Protein AF-A0A9P1N2G6-F1 (afdb_monomer_lite)

pLDDT: mean 73.27, std 14.14, range [41.41, 90.31]

Radius of gyration: 28.35 Å; chains: 1; bounding box: 95×40×53 Å

Structure (mmCIF, N/CA/C/O backbone):
data_AF-A0A9P1N2G6-F1
#
_entry.id   AF-A0A9P1N2G6-F1
#
loop_
_atom_site.group_PDB
_atom_site.id
_atom_site.type_symbol
_atom_site.label_atom_id
_atom_site.label_alt_id
_atom_site.label_comp_id
_atom_site.label_asym_id
_atom_site.label_entity_id
_atom_site.label_seq_id
_atom_site.pdbx_PDB_ins_code
_atom_site.Cartn_x
_atom_site.Cartn_y
_atom_site.Cartn_z
_atom_site.occupancy
_atom_site.B_iso_or_equiv
_atom_site.auth_seq_id
_atom_site.auth_comp_id
_atom_site.auth_asym_id
_atom_site.auth_atom_id
_atom_site.pdbx_PDB_model_num
ATOM 1 N N . MET A 1 1 ? 43.385 32.423 28.184 1.00 50.03 1 MET A N 1
ATOM 2 C CA . MET A 1 1 ? 42.220 32.377 27.280 1.00 50.03 1 MET A CA 1
ATOM 3 C C . MET A 1 1 ? 42.705 32.007 25.893 1.00 50.03 1 MET A C 1
ATOM 5 O O . MET A 1 1 ? 43.521 32.744 25.365 1.00 50.03 1 MET A O 1
ATOM 9 N N . ALA A 1 2 ? 42.241 30.877 25.364 1.00 41.47 2 ALA A N 1
ATOM 10 C CA . ALA A 1 2 ? 42.063 30.601 23.936 1.00 41.47 2 ALA A CA 1
ATOM 11 C C . ALA A 1 2 ? 41.428 29.205 23.846 1.00 41.47 2 ALA A C 1
ATOM 13 O O . ALA A 1 2 ? 42.121 28.192 23.876 1.00 41.47 2 ALA A O 1
ATOM 14 N N . SER A 1 3 ? 40.096 29.164 23.856 1.00 41.41 3 SER A N 1
ATOM 15 C CA . SER A 1 3 ? 39.324 27.949 23.606 1.00 41.41 3 SER A CA 1
ATOM 16 C C . SER A 1 3 ? 39.465 27.587 22.130 1.00 41.41 3 SER A C 1
ATOM 18 O O . SER A 1 3 ? 38.904 28.270 21.275 1.00 41.41 3 SER A O 1
ATOM 20 N N . THR A 1 4 ? 40.213 26.535 21.810 1.00 49.47 4 THR A N 1
ATOM 21 C CA . THR A 1 4 ? 40.178 25.923 20.479 1.00 49.47 4 THR A CA 1
ATOM 22 C C . THR A 1 4 ? 38.897 25.111 20.368 1.00 49.47 4 THR A C 1
ATOM 24 O O . THR A 1 4 ? 38.788 24.009 20.900 1.00 49.47 4 THR A O 1
ATOM 27 N N . SER A 1 5 ? 37.901 25.719 19.728 1.00 41.94 5 SER A N 1
ATOM 28 C CA . SER A 1 5 ? 36.638 25.099 19.349 1.00 41.94 5 SER A CA 1
ATOM 29 C C . SER A 1 5 ? 36.927 23.950 18.377 1.00 41.94 5 SER A C 1
ATOM 31 O O . SER A 1 5 ? 37.191 24.175 17.199 1.00 41.94 5 SER A O 1
ATOM 33 N N . GLN A 1 6 ? 36.945 22.717 18.888 1.00 44.97 6 GLN A N 1
ATOM 34 C CA . GLN A 1 6 ? 36.801 21.524 18.062 1.00 44.97 6 GLN A CA 1
ATOM 35 C C . GLN A 1 6 ? 35.358 21.513 17.565 1.00 44.97 6 GLN A C 1
ATOM 37 O O . GLN A 1 6 ? 34.434 21.181 18.306 1.00 44.97 6 GLN A O 1
ATOM 42 N N . VAL A 1 7 ? 35.168 21.955 16.326 1.00 48.16 7 VAL A N 1
ATOM 43 C CA . VAL A 1 7 ? 33.955 21.657 15.568 1.00 48.16 7 VAL A CA 1
ATOM 44 C C . VAL A 1 7 ? 33.909 20.129 15.460 1.00 48.16 7 VAL A C 1
ATOM 46 O O . VAL A 1 7 ? 34.885 19.558 14.971 1.00 48.16 7 VAL A O 1
ATOM 49 N N . PRO A 1 8 ? 32.871 19.444 15.968 1.00 47.28 8 PRO A N 1
ATOM 50 C CA . PRO A 1 8 ? 32.776 18.010 15.769 1.00 47.28 8 PRO A CA 1
ATOM 51 C C . PRO A 1 8 ? 32.608 17.762 14.272 1.00 47.28 8 PRO A C 1
ATOM 53 O O . PRO A 1 8 ? 31.791 18.426 13.627 1.00 47.28 8 PRO A O 1
ATOM 56 N N . ASP A 1 9 ? 33.428 16.848 13.749 1.00 46.12 9 ASP A N 1
ATOM 57 C CA . ASP A 1 9 ? 33.366 16.359 12.378 1.00 46.12 9 ASP A CA 1
ATOM 58 C C . ASP A 1 9 ? 31.909 16.162 11.971 1.00 46.12 9 ASP A C 1
ATOM 60 O O . ASP A 1 9 ? 31.127 15.485 12.648 1.00 46.12 9 ASP A O 1
ATOM 64 N N . GLN A 1 10 ? 31.543 16.820 10.875 1.00 46.78 10 GLN A N 1
ATOM 65 C CA . GLN A 1 10 ? 30.272 16.603 10.218 1.00 46.78 10 GLN A CA 1
ATOM 66 C C . GLN A 1 10 ? 30.146 15.105 9.971 1.00 46.78 10 GLN A C 1
ATOM 68 O O . GLN A 1 10 ? 30.979 14.504 9.297 1.00 46.78 10 GLN A O 1
ATOM 73 N N . ILE A 1 11 ? 29.112 14.511 10.558 1.00 44.03 11 ILE A N 1
ATOM 74 C CA . ILE A 1 11 ? 28.704 13.141 10.291 1.00 44.03 11 ILE A CA 1
ATOM 75 C C . ILE A 1 11 ? 28.536 13.047 8.772 1.00 44.03 11 ILE A C 1
ATOM 77 O O . ILE A 1 11 ? 27.608 13.628 8.208 1.00 44.03 11 ILE A O 1
ATOM 81 N N . SER A 1 12 ? 29.477 12.373 8.115 1.00 43.66 12 SER A N 1
ATOM 82 C CA . SER A 1 12 ? 29.397 12.031 6.702 1.00 43.66 12 SER A CA 1
ATOM 83 C C . SER A 1 12 ? 28.263 11.017 6.554 1.00 43.66 12 SER A C 1
ATOM 85 O O . SER A 1 12 ? 28.473 9.817 6.657 1.00 43.66 12 SER A O 1
ATOM 87 N N . LEU A 1 13 ? 27.028 11.510 6.412 1.00 45.84 13 LEU A N 1
ATOM 88 C CA . LEU A 1 13 ? 25.802 10.705 6.286 1.00 45.84 13 LEU A CA 1
ATOM 89 C C . LEU A 1 13 ? 25.598 10.119 4.880 1.00 45.84 13 LEU A C 1
ATOM 91 O O . LEU A 1 13 ? 24.518 9.626 4.573 1.00 45.84 13 LEU A O 1
ATOM 95 N N . TYR A 1 14 ? 26.623 10.163 4.036 1.00 46.31 14 TYR A N 1
ATOM 96 C CA . TYR A 1 14 ? 26.595 9.598 2.695 1.00 46.31 14 TYR A CA 1
ATOM 97 C C . TYR A 1 14 ? 27.871 8.782 2.494 1.00 46.31 14 TYR A C 1
ATOM 99 O O . TYR A 1 14 ? 28.759 9.163 1.738 1.00 46.31 14 TYR A O 1
ATOM 107 N N . GLU A 1 15 ? 27.993 7.670 3.220 1.00 44.81 15 GLU A N 1
ATOM 108 C CA . GLU A 1 15 ? 28.666 6.528 2.603 1.00 44.81 15 GLU A CA 1
ATOM 109 C C . GLU A 1 15 ? 27.852 6.203 1.345 1.00 44.81 15 GLU A C 1
ATOM 111 O O . GLU A 1 15 ? 26.624 6.109 1.422 1.00 44.81 15 GLU A O 1
ATOM 116 N N . GLU A 1 16 ? 28.517 6.142 0.188 1.00 45.31 16 GLU A N 1
ATOM 117 C CA . GLU A 1 16 ? 27.959 5.614 -1.058 1.00 45.31 16 GLU A CA 1
ATOM 118 C C . GLU A 1 16 ? 27.428 4.211 -0.767 1.00 45.31 16 GLU A C 1
ATOM 120 O O . GLU A 1 16 ? 28.148 3.217 -0.815 1.00 45.31 16 GLU A O 1
ATOM 125 N N . GLN A 1 17 ? 26.161 4.135 -0.378 1.00 44.31 17 GLN A N 1
ATOM 126 C CA . GLN A 1 17 ? 25.451 2.881 -0.326 1.00 44.31 17 GLN A CA 1
ATOM 127 C C . GLN A 1 17 ? 25.329 2.467 -1.789 1.00 44.31 17 GLN A C 1
ATOM 129 O O . GLN A 1 17 ? 24.663 3.171 -2.551 1.00 44.31 17 GLN A O 1
ATOM 134 N N . GLU A 1 18 ? 26.036 1.398 -2.178 1.00 47.38 18 GLU A N 1
ATOM 135 C CA . GLU A 1 18 ? 25.870 0.739 -3.477 1.00 47.38 18 GLU A CA 1
ATOM 136 C C . GLU A 1 18 ? 24.385 0.761 -3.842 1.00 47.38 18 GLU A C 1
ATOM 138 O O . GLU A 1 18 ? 23.553 0.444 -2.980 1.00 47.38 18 GLU A O 1
ATOM 143 N N . ASP A 1 19 ? 24.075 1.231 -5.060 1.00 49.09 19 ASP A N 1
ATOM 144 C CA . ASP A 1 19 ? 22.706 1.428 -5.539 1.00 49.09 19 ASP A CA 1
ATOM 145 C C . ASP A 1 19 ? 21.860 0.241 -5.074 1.00 49.09 19 ASP A C 1
ATOM 147 O O . ASP A 1 19 ? 22.149 -0.891 -5.469 1.00 49.09 19 ASP A O 1
ATOM 151 N N . PRO A 1 20 ? 20.894 0.445 -4.159 1.00 57.09 20 PRO A N 1
ATOM 152 C CA . PRO A 1 20 ? 20.252 -0.676 -3.506 1.00 57.09 20 PRO A CA 1
ATOM 153 C C . PRO A 1 20 ? 19.598 -1.516 -4.591 1.00 57.09 20 PRO A C 1
ATOM 155 O O . PRO A 1 20 ? 18.805 -0.969 -5.367 1.00 57.09 20 PRO A O 1
ATOM 158 N N . ASP A 1 21 ? 19.933 -2.809 -4.632 1.00 63.94 21 ASP A N 1
ATOM 159 C CA . ASP A 1 21 ? 19.335 -3.772 -5.552 1.00 63.94 21 ASP A CA 1
ATOM 160 C C . ASP A 1 21 ? 17.841 -3.483 -5.691 1.00 63.94 21 ASP A C 1
ATOM 162 O O . ASP A 1 21 ? 17.138 -3.222 -4.706 1.00 63.94 21 ASP A O 1
ATOM 166 N N . ILE A 1 22 ? 17.354 -3.457 -6.930 1.00 61.62 22 ILE A N 1
ATOM 167 C CA . ILE A 1 22 ? 15.939 -3.237 -7.192 1.00 61.62 22 ILE A CA 1
ATOM 168 C C . ILE A 1 22 ? 15.161 -4.379 -6.524 1.00 61.62 22 ILE A C 1
ATOM 170 O O . ILE A 1 22 ? 15.111 -5.497 -7.033 1.00 61.62 22 ILE A O 1
ATOM 174 N N . VAL A 1 23 ? 14.535 -4.096 -5.379 1.00 76.56 23 VAL A N 1
ATOM 175 C CA . VAL A 1 23 ? 13.791 -5.107 -4.611 1.00 76.56 23 VAL A CA 1
ATOM 176 C C . VAL A 1 23 ? 12.504 -5.505 -5.341 1.00 76.56 23 VAL A C 1
ATOM 178 O O . VAL A 1 23 ? 12.030 -6.631 -5.202 1.00 76.56 23 VAL A O 1
ATOM 181 N N . VAL A 1 24 ? 11.935 -4.589 -6.132 1.00 85.00 24 VAL A N 1
ATOM 182 C CA . VAL A 1 24 ? 10.708 -4.811 -6.908 1.00 85.00 24 VAL A CA 1
ATOM 183 C C . VAL A 1 24 ? 11.061 -5.100 -8.377 1.00 85.00 24 VAL A C 1
ATOM 185 O O . VAL A 1 24 ? 11.474 -4.186 -9.091 1.00 85.00 24 VAL A O 1
ATOM 188 N N . PRO A 1 25 ? 10.879 -6.335 -8.880 1.00 88.56 25 PRO A N 1
ATOM 189 C CA . PRO A 1 25 ? 11.296 -6.699 -10.236 1.00 88.56 25 PRO A CA 1
ATOM 190 C C . PRO A 1 25 ? 10.666 -5.815 -11.322 1.00 88.56 25 PRO A C 1
ATOM 192 O O . PRO A 1 25 ? 9.466 -5.542 -11.283 1.00 88.56 25 PRO A O 1
ATOM 195 N N . LEU A 1 26 ? 11.447 -5.417 -12.331 1.00 87.88 26 LEU A N 1
ATOM 196 C CA . LEU A 1 26 ? 10.942 -4.591 -13.438 1.00 87.88 26 LEU A CA 1
ATOM 197 C C . LEU A 1 26 ? 9.839 -5.303 -14.234 1.00 87.88 26 LEU A C 1
ATOM 199 O O . LEU A 1 26 ? 8.833 -4.678 -14.558 1.00 87.88 26 LEU A O 1
ATOM 203 N N . ASP A 1 27 ? 9.951 -6.620 -14.433 1.00 87.88 27 ASP A N 1
ATOM 204 C CA . ASP A 1 27 ? 8.907 -7.440 -15.067 1.00 87.88 27 ASP A CA 1
ATOM 205 C C . ASP A 1 27 ? 7.558 -7.326 -14.347 1.00 87.88 27 ASP A C 1
ATOM 207 O O . ASP A 1 27 ? 6.502 -7.306 -14.981 1.00 87.88 27 ASP A O 1
ATOM 211 N N . TYR A 1 28 ? 7.580 -7.215 -13.015 1.00 88.81 28 TYR A N 1
ATOM 212 C CA . TYR A 1 28 ? 6.368 -7.013 -12.230 1.00 88.81 28 TYR A CA 1
ATOM 213 C C . TYR A 1 28 ? 5.754 -5.636 -12.504 1.00 88.81 28 TYR A C 1
ATOM 215 O O . TYR A 1 28 ? 4.540 -5.531 -12.679 1.00 88.81 28 TYR A O 1
ATOM 223 N N . ILE A 1 29 ? 6.578 -4.586 -12.575 1.00 89.62 29 ILE A N 1
ATOM 224 C CA . ILE A 1 29 ? 6.112 -3.232 -12.895 1.00 89.62 29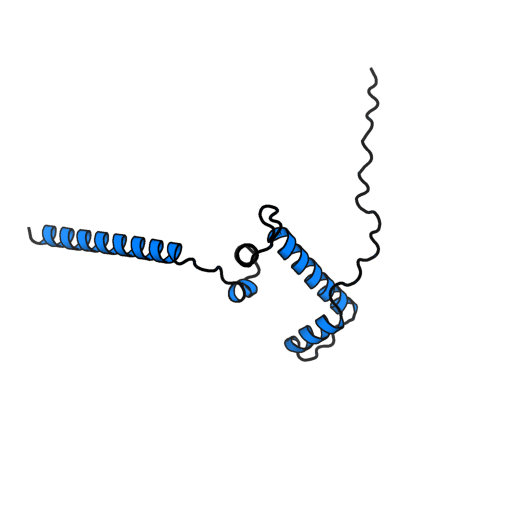 ILE A CA 1
ATOM 225 C C . ILE A 1 29 ? 5.501 -3.195 -14.294 1.00 89.62 29 ILE A C 1
ATOM 227 O O . ILE A 1 29 ? 4.370 -2.740 -14.421 1.00 89.62 29 ILE A O 1
ATOM 231 N N . ILE A 1 30 ? 6.184 -3.756 -15.296 1.00 88.25 30 ILE A N 1
ATOM 232 C CA . ILE A 1 30 ? 5.704 -3.881 -16.681 1.00 88.25 30 ILE A CA 1
ATOM 233 C C . ILE A 1 30 ? 4.325 -4.552 -16.704 1.00 88.25 30 ILE A C 1
ATOM 235 O O . ILE A 1 30 ? 3.355 -3.994 -17.212 1.00 88.25 30 ILE A O 1
ATOM 239 N N . GLN A 1 31 ? 4.186 -5.725 -16.081 1.00 88.31 31 GLN A N 1
ATOM 240 C CA . GLN A 1 31 ? 2.904 -6.437 -16.051 1.00 88.31 31 GLN A CA 1
ATOM 241 C C . GLN A 1 31 ? 1.777 -5.614 -15.413 1.00 88.31 31 GLN A C 1
ATOM 243 O O . GLN A 1 31 ? 0.629 -5.716 -15.839 1.00 88.31 31 GLN A O 1
ATOM 248 N N . ARG A 1 32 ? 2.071 -4.802 -14.389 1.00 86.81 32 ARG A N 1
ATOM 249 C CA . ARG A 1 32 ? 1.065 -3.963 -13.720 1.00 86.81 32 ARG A CA 1
ATOM 250 C C . ARG A 1 32 ? 0.740 -2.688 -14.489 1.00 86.81 32 ARG A C 1
ATOM 252 O O . ARG A 1 32 ? -0.414 -2.272 -14.462 1.00 86.81 32 ARG A O 1
ATOM 259 N N . THR A 1 33 ? 1.710 -2.083 -15.166 1.00 85.31 33 THR A N 1
ATOM 260 C CA . THR A 1 33 ? 1.501 -0.859 -15.946 1.00 85.31 33 THR A CA 1
ATOM 261 C C . THR A 1 33 ? 0.758 -1.138 -17.245 1.00 85.31 33 THR A C 1
ATOM 263 O O . THR A 1 33 ? -0.165 -0.395 -17.559 1.00 85.31 33 THR A O 1
ATOM 266 N N . HIS A 1 34 ? 1.058 -2.237 -17.945 1.00 82.06 34 HIS A N 1
ATOM 267 C CA . HIS A 1 34 ? 0.342 -2.636 -19.166 1.00 82.06 34 HIS A CA 1
ATOM 268 C C . HIS A 1 34 ? -1.158 -2.864 -18.935 1.00 82.06 34 HIS A C 1
ATOM 270 O O . HIS A 1 34 ? -1.970 -2.524 -19.786 1.00 82.06 34 HIS A O 1
ATOM 276 N N . VAL A 1 35 ? -1.542 -3.364 -17.755 1.00 76.69 35 VAL A N 1
ATOM 277 C CA . VAL A 1 35 ? -2.956 -3.539 -17.368 1.00 76.69 35 VAL A CA 1
ATOM 278 C C . VAL A 1 35 ? -3.703 -2.203 -17.245 1.00 76.69 35 VAL A C 1
ATOM 280 O O . VAL A 1 35 ? -4.927 -2.181 -17.330 1.00 76.69 35 VAL A O 1
ATOM 283 N N . VAL A 1 36 ? -2.990 -1.097 -17.017 1.00 77.06 36 VAL A N 1
ATOM 284 C CA . VAL A 1 36 ? -3.579 0.223 -16.739 1.00 77.06 36 VAL A CA 1
ATOM 285 C C . VAL A 1 36 ? -3.407 1.198 -17.906 1.00 77.06 36 VAL A C 1
ATOM 287 O O . VAL A 1 36 ? -4.246 2.074 -18.089 1.00 77.06 36 VAL A O 1
ATOM 290 N N . LEU A 1 37 ? -2.317 1.077 -18.666 1.00 78.44 37 LEU A N 1
ATOM 291 C CA . LEU A 1 37 ? -1.885 2.059 -19.663 1.00 78.44 37 LEU A CA 1
ATOM 292 C C . LEU A 1 37 ? -2.079 1.597 -21.116 1.00 78.44 37 LEU A C 1
ATOM 294 O O . LEU A 1 37 ? -1.514 2.229 -22.001 1.00 78.44 37 LEU A O 1
ATOM 298 N N . ASP A 1 38 ? -2.851 0.534 -21.370 1.00 76.06 38 ASP A N 1
ATOM 299 C CA . ASP A 1 38 ? -3.216 0.059 -22.719 1.00 76.06 38 ASP A CA 1
ATOM 300 C C . ASP A 1 38 ? -2.020 0.012 -23.698 1.00 76.06 38 ASP A C 1
ATOM 302 O O . ASP A 1 38 ? -2.050 0.579 -24.790 1.00 76.06 38 ASP A O 1
ATOM 306 N N . ASP A 1 39 ? -0.934 -0.646 -23.282 1.00 73.81 39 ASP A N 1
ATOM 307 C CA . ASP A 1 39 ? 0.289 -0.845 -24.075 1.00 73.81 39 ASP A CA 1
ATOM 308 C C . ASP A 1 39 ? 1.062 0.426 -24.481 1.00 73.81 39 ASP A C 1
ATOM 310 O O . ASP A 1 39 ? 1.882 0.387 -25.405 1.00 73.81 39 ASP A O 1
ATOM 314 N N . ILE A 1 40 ? 0.885 1.547 -23.771 1.00 80.56 40 ILE A N 1
ATOM 315 C CA . ILE A 1 40 ? 1.785 2.699 -23.922 1.00 80.56 40 ILE A CA 1
ATOM 316 C C . ILE A 1 40 ? 3.224 2.258 -23.591 1.00 80.56 40 ILE A C 1
ATOM 318 O O . ILE A 1 40 ? 3.470 1.769 -22.485 1.00 80.56 40 ILE A O 1
ATOM 322 N N . PRO A 1 41 ? 4.191 2.441 -24.512 1.00 79.38 41 PRO A N 1
ATOM 323 C CA . PRO A 1 41 ? 5.582 2.105 -24.249 1.00 79.38 41 PRO A CA 1
ATOM 324 C C . PRO A 1 41 ? 6.144 3.017 -23.154 1.00 79.38 41 PRO A C 1
ATOM 326 O O . PRO A 1 41 ? 6.072 4.242 -23.254 1.00 79.38 41 PRO A O 1
ATOM 329 N N . ILE A 1 42 ? 6.715 2.402 -22.120 1.00 83.69 42 ILE A N 1
ATOM 330 C CA . ILE A 1 42 ? 7.377 3.075 -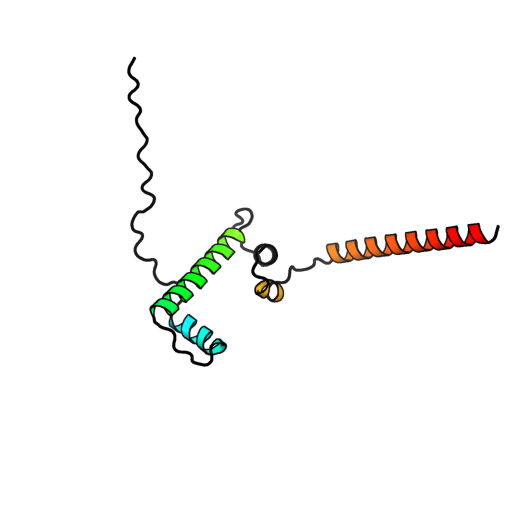21.000 1.00 83.69 42 ILE A CA 1
ATOM 331 C C . ILE A 1 42 ? 8.875 2.833 -21.149 1.00 83.69 42 ILE A C 1
ATOM 333 O O . ILE A 1 42 ? 9.301 1.697 -21.361 1.00 83.69 42 ILE A O 1
ATOM 337 N N . ASP A 1 43 ? 9.668 3.896 -21.073 1.00 89.12 43 ASP A N 1
ATOM 338 C CA . ASP A 1 43 ? 11.122 3.798 -21.122 1.00 89.12 43 ASP A CA 1
ATOM 339 C C . ASP A 1 43 ? 11.697 3.144 -19.849 1.00 89.12 43 ASP A C 1
ATOM 341 O O . ASP A 1 43 ? 11.059 3.081 -18.795 1.00 89.12 43 ASP A O 1
ATOM 345 N N . GLU A 1 44 ? 12.921 2.630 -19.954 1.00 85.88 44 GLU A N 1
ATOM 346 C CA . GLU A 1 44 ? 13.581 1.877 -18.882 1.00 85.88 44 GLU A CA 1
ATOM 347 C C . GLU A 1 44 ? 13.797 2.712 -17.606 1.00 85.88 44 GLU A C 1
ATOM 349 O O . GLU A 1 44 ? 13.630 2.200 -16.497 1.00 85.88 44 GLU A O 1
ATOM 354 N N . GLU A 1 45 ? 14.088 4.008 -17.743 1.00 88.25 45 GLU A N 1
ATOM 355 C CA . GLU A 1 45 ? 14.287 4.926 -16.614 1.00 88.25 45 GLU A CA 1
ATOM 356 C C . GLU A 1 45 ? 12.972 5.166 -15.855 1.00 88.25 45 GLU A C 1
ATOM 358 O O . GLU A 1 45 ? 12.930 5.132 -14.619 1.00 88.25 45 GLU A O 1
ATOM 363 N N . SER A 1 46 ? 11.866 5.317 -16.582 1.00 88.62 46 SER A N 1
ATOM 364 C CA . SER A 1 46 ? 10.523 5.381 -16.008 1.00 88.62 46 SER A CA 1
ATOM 365 C C . SER A 1 46 ? 10.141 4.085 -15.284 1.00 88.62 46 SER A C 1
ATOM 367 O O . SER A 1 46 ? 9.591 4.136 -14.179 1.00 88.62 46 SER A O 1
ATOM 369 N N . LEU A 1 47 ? 10.464 2.913 -15.845 1.00 88.56 47 LEU A N 1
ATOM 370 C CA . LEU A 1 47 ? 10.225 1.620 -15.187 1.00 88.56 47 LEU A CA 1
ATOM 371 C C . LEU A 1 47 ? 11.034 1.480 -13.891 1.00 88.56 47 LEU A C 1
ATOM 373 O O . LEU A 1 47 ? 10.489 1.053 -12.867 1.00 88.56 47 LEU A O 1
ATOM 377 N N . TYR A 1 48 ? 12.304 1.884 -13.911 1.00 88.06 48 TYR A N 1
ATOM 378 C CA . TYR A 1 48 ? 13.161 1.916 -12.726 1.00 88.06 48 TYR A CA 1
ATOM 379 C C . TYR A 1 48 ? 12.594 2.845 -11.645 1.00 88.06 48 TYR A C 1
ATOM 381 O O . TYR A 1 48 ? 12.473 2.465 -10.478 1.00 88.06 48 TYR A O 1
ATOM 389 N N . THR A 1 49 ? 12.164 4.041 -12.046 1.00 89.62 49 THR A N 1
ATOM 390 C CA . THR A 1 49 ? 11.560 5.034 -11.151 1.00 89.62 49 THR A CA 1
ATOM 391 C C . THR A 1 49 ? 10.291 4.498 -10.494 1.00 89.62 49 THR A C 1
ATOM 393 O O . THR A 1 49 ? 10.117 4.626 -9.281 1.00 89.62 49 THR A O 1
ATOM 396 N N . LEU A 1 50 ? 9.416 3.847 -11.265 1.00 90.31 50 LEU A N 1
ATOM 397 C CA . LEU A 1 50 ? 8.201 3.222 -10.742 1.00 90.31 50 LEU A CA 1
ATOM 398 C C . LEU A 1 50 ? 8.520 2.088 -9.766 1.00 90.31 50 LEU A C 1
ATOM 400 O O . LEU A 1 50 ? 7.899 2.002 -8.706 1.00 90.31 50 LEU A O 1
ATOM 404 N N . SER A 1 51 ? 9.509 1.253 -10.083 1.00 90.19 51 SER A N 1
ATOM 405 C CA . SER A 1 51 ? 9.970 0.203 -9.175 1.00 90.19 51 SER A CA 1
ATOM 406 C C . SER A 1 51 ? 10.438 0.776 -7.833 1.00 90.19 51 SER A C 1
ATOM 408 O O . SER A 1 51 ? 9.960 0.362 -6.769 1.00 90.19 51 SER A O 1
ATOM 410 N N . LYS A 1 52 ? 11.288 1.809 -7.867 1.00 88.94 52 LYS A N 1
ATOM 411 C CA . LYS A 1 52 ? 11.750 2.493 -6.655 1.00 88.94 52 LYS A CA 1
ATOM 412 C C . LYS A 1 52 ? 10.615 3.178 -5.905 1.00 88.94 52 LYS A C 1
ATOM 414 O O . LYS A 1 52 ? 10.579 3.103 -4.680 1.00 88.94 52 LYS A O 1
ATOM 419 N N . ALA A 1 53 ? 9.651 3.780 -6.596 1.00 89.31 53 ALA A N 1
ATOM 420 C CA . ALA A 1 53 ? 8.485 4.383 -5.955 1.00 89.31 53 ALA A CA 1
ATOM 421 C C . ALA A 1 53 ? 7.659 3.349 -5.168 1.00 89.31 53 ALA A C 1
ATOM 423 O O . ALA A 1 53 ? 7.264 3.619 -4.032 1.00 89.31 53 ALA A O 1
ATOM 424 N N . VAL A 1 54 ? 7.444 2.151 -5.726 1.00 90.12 54 VAL A N 1
ATOM 425 C CA . VAL A 1 54 ? 6.757 1.047 -5.028 1.00 90.12 54 VAL A CA 1
ATOM 426 C C . VAL A 1 54 ? 7.555 0.591 -3.807 1.00 90.12 54 VAL A C 1
ATOM 428 O O . VAL A 1 54 ? 6.980 0.369 -2.736 1.00 90.12 54 VAL A O 1
ATOM 431 N N . GLU A 1 55 ? 8.876 0.489 -3.939 1.00 89.06 55 GLU A N 1
ATOM 432 C CA . GLU A 1 55 ? 9.769 0.141 -2.835 1.00 89.06 55 GLU A CA 1
ATOM 433 C C . GLU A 1 55 ? 9.686 1.171 -1.694 1.00 89.06 55 GLU A C 1
ATOM 435 O O . GLU A 1 55 ? 9.421 0.809 -0.544 1.00 89.06 55 GLU A O 1
ATOM 440 N N . PHE A 1 56 ? 9.841 2.461 -2.009 1.00 86.81 56 PHE A N 1
ATOM 441 C CA . PHE A 1 56 ? 9.743 3.554 -1.040 1.00 86.81 56 PHE A CA 1
ATOM 442 C C . PHE A 1 56 ? 8.380 3.597 -0.362 1.00 86.81 56 PHE A C 1
ATOM 444 O O . PHE A 1 56 ? 8.305 3.735 0.859 1.00 86.81 56 PHE A O 1
ATOM 451 N N . PHE A 1 57 ? 7.304 3.438 -1.131 1.00 86.75 57 PHE A N 1
ATOM 452 C CA . PHE A 1 57 ? 5.954 3.425 -0.588 1.00 86.75 57 PHE A CA 1
ATOM 453 C C . PHE A 1 57 ? 5.745 2.261 0.389 1.00 86.75 57 PHE A C 1
ATOM 455 O O . PHE A 1 57 ? 5.201 2.448 1.477 1.00 86.75 57 PHE A O 1
ATOM 462 N N . THR A 1 58 ? 6.243 1.073 0.047 1.0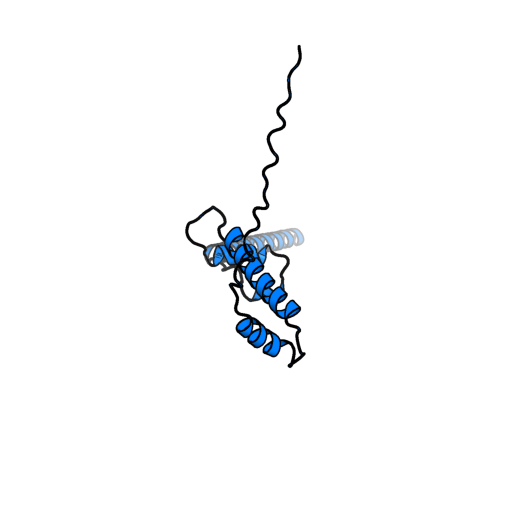0 85.06 58 THR A N 1
ATOM 463 C CA . THR A 1 58 ? 6.152 -0.111 0.912 1.00 85.06 58 THR A CA 1
ATOM 464 C C . THR A 1 58 ? 6.951 0.081 2.201 1.00 85.06 58 THR A C 1
ATOM 466 O O . THR A 1 58 ? 6.433 -0.168 3.290 1.00 85.06 58 THR A O 1
ATOM 469 N N . ARG A 1 59 ? 8.188 0.588 2.103 1.00 85.19 59 ARG A N 1
ATOM 470 C CA . ARG A 1 59 ? 9.023 0.911 3.273 1.00 85.19 59 ARG A CA 1
ATOM 471 C C . ARG A 1 59 ? 8.352 1.953 4.167 1.00 85.19 59 ARG A C 1
ATOM 473 O O . ARG A 1 59 ? 8.320 1.776 5.382 1.00 85.19 59 ARG A O 1
ATOM 480 N N . TYR A 1 60 ? 7.772 2.995 3.575 1.00 83.44 60 TYR A N 1
ATOM 481 C CA . TYR A 1 60 ? 7.016 4.012 4.301 1.00 83.44 60 TYR A CA 1
ATOM 482 C C . TYR A 1 60 ? 5.829 3.399 5.055 1.00 83.44 60 TYR A C 1
ATOM 484 O O . TYR A 1 60 ? 5.691 3.621 6.257 1.00 83.44 60 TYR A O 1
ATOM 492 N N . LEU A 1 61 ? 5.014 2.570 4.392 1.00 81.62 61 LEU A N 1
ATOM 493 C CA . LEU A 1 61 ? 3.894 1.886 5.043 1.00 81.62 61 LEU A CA 1
ATOM 494 C C . LEU A 1 61 ? 4.349 0.990 6.198 1.00 81.62 61 LEU A C 1
ATOM 496 O O . LEU A 1 61 ? 3.697 0.975 7.237 1.00 81.62 61 LEU A O 1
ATOM 500 N N . MET A 1 62 ? 5.465 0.273 6.051 1.00 80.94 62 MET A N 1
ATOM 501 C CA . MET A 1 62 ? 6.012 -0.562 7.124 1.00 80.94 62 MET A CA 1
ATOM 502 C C . MET A 1 62 ? 6.521 0.269 8.305 1.00 80.94 62 MET A C 1
ATOM 504 O O . MET A 1 62 ? 6.230 -0.049 9.458 1.00 80.94 62 MET A O 1
ATOM 508 N N . GLN A 1 63 ? 7.256 1.347 8.027 1.00 80.19 63 GLN A N 1
ATOM 509 C CA . GLN A 1 63 ? 7.831 2.208 9.055 1.00 80.19 63 GLN A CA 1
ATOM 510 C C . GLN A 1 63 ? 6.743 2.925 9.852 1.00 80.19 63 GLN A C 1
ATOM 512 O O . GLN A 1 63 ? 6.781 2.924 11.081 1.00 80.19 63 GLN A O 1
ATOM 517 N N . VAL A 1 64 ? 5.769 3.523 9.164 1.00 75.31 64 VAL A N 1
ATOM 518 C CA . VAL A 1 64 ? 4.675 4.225 9.836 1.00 75.31 64 VAL A CA 1
ATOM 519 C C . VAL A 1 64 ? 3.699 3.222 10.441 1.00 75.31 64 VAL A C 1
ATOM 521 O O . VAL A 1 64 ? 3.237 3.450 11.545 1.00 75.31 64 VAL A O 1
ATOM 524 N N . GLY A 1 65 ? 3.429 2.088 9.790 1.00 72.88 65 GLY A N 1
ATOM 525 C CA . GLY A 1 65 ? 2.540 1.037 10.298 1.00 72.88 65 GLY A CA 1
ATOM 526 C C . GLY A 1 65 ? 3.064 0.316 11.545 1.00 72.88 65 GLY A C 1
ATOM 527 O O . GLY A 1 65 ? 2.275 -0.282 12.273 1.00 72.88 65 GLY A O 1
ATOM 528 N N . SER A 1 66 ? 4.359 0.414 11.855 1.00 75.94 66 SER A N 1
ATOM 529 C CA . SER A 1 66 ? 4.951 -0.013 13.134 1.00 75.94 66 SER A CA 1
ATOM 530 C C . SER A 1 66 ? 4.755 1.050 14.236 1.00 75.94 66 SER A C 1
ATOM 532 O O . SER A 1 66 ? 5.656 1.336 15.035 1.00 75.94 66 SER A O 1
ATOM 534 N N . ILE A 1 67 ? 3.565 1.670 14.288 1.00 61.94 67 ILE A N 1
ATOM 535 C CA . ILE A 1 67 ? 3.192 2.616 15.348 1.00 61.94 67 ILE A CA 1
ATOM 536 C C . ILE A 1 67 ? 3.411 1.905 16.689 1.00 61.94 67 ILE A C 1
ATOM 538 O O . ILE A 1 67 ? 2.799 0.875 16.959 1.00 61.94 67 ILE A O 1
ATOM 542 N N . ASN A 1 68 ? 4.291 2.467 17.523 1.00 59.78 68 ASN A N 1
ATOM 543 C CA . ASN A 1 68 ? 4.710 1.974 18.846 1.00 59.78 68 ASN A CA 1
ATOM 544 C C . ASN A 1 68 ? 5.845 0.936 18.901 1.00 59.78 68 ASN A C 1
ATOM 546 O O . ASN A 1 68 ? 6.056 0.357 19.966 1.00 59.78 68 ASN A O 1
ATOM 550 N N . LYS A 1 69 ? 6.630 0.735 17.828 1.00 60.12 69 LYS A N 1
ATOM 551 C CA . LYS A 1 69 ? 7.767 -0.219 17.825 1.00 60.12 69 LYS A CA 1
ATOM 552 C C . LYS A 1 69 ? 7.344 -1.647 18.197 1.00 60.12 69 LYS A C 1
ATOM 554 O O . LYS A 1 69 ? 8.131 -2.409 18.764 1.00 60.12 69 LYS A O 1
ATOM 559 N N . THR A 1 70 ? 6.091 -2.001 17.927 1.00 62.59 70 THR A N 1
ATOM 560 C CA . THR A 1 70 ? 5.615 -3.367 18.106 1.00 62.59 70 THR A CA 1
ATOM 561 C C . THR A 1 70 ? 6.336 -4.264 17.107 1.00 62.59 70 THR A C 1
ATOM 563 O O . THR A 1 70 ? 6.591 -3.873 15.968 1.00 62.59 70 THR A O 1
ATOM 566 N N . SER A 1 71 ? 6.671 -5.481 17.532 1.00 67.31 71 SER A N 1
ATOM 567 C CA . SER A 1 71 ? 7.332 -6.484 16.685 1.00 67.31 71 SER A CA 1
ATOM 568 C C . SER A 1 71 ? 6.454 -6.978 15.533 1.00 67.31 71 SER A C 1
A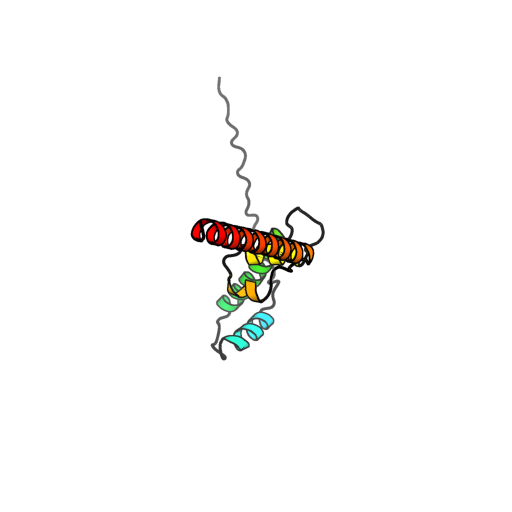TOM 570 O O . SER A 1 71 ? 6.932 -7.700 14.665 1.00 67.31 71 SER A O 1
ATOM 572 N N . GLU A 1 72 ? 5.172 -6.617 15.539 1.00 76.25 72 GLU A N 1
ATOM 573 C CA . GLU A 1 72 ? 4.177 -7.041 14.568 1.00 76.25 72 GLU A CA 1
ATOM 574 C C . GLU A 1 72 ? 3.480 -5.819 13.966 1.00 76.25 72 GLU A C 1
ATOM 576 O O . GLU A 1 72 ? 3.056 -4.904 14.683 1.00 76.25 72 GLU A O 1
ATOM 581 N N . ILE A 1 73 ? 3.380 -5.820 12.637 1.00 79.56 73 ILE A N 1
ATOM 582 C CA . ILE A 1 73 ? 2.580 -4.872 11.865 1.00 79.56 73 ILE A CA 1
ATOM 583 C C . ILE A 1 73 ? 1.202 -5.505 11.689 1.00 79.56 73 ILE A C 1
ATOM 585 O O . ILE A 1 73 ? 1.087 -6.611 11.164 1.00 79.56 73 ILE A O 1
ATOM 589 N N . THR A 1 74 ? 0.156 -4.804 12.119 1.00 81.00 74 THR A N 1
ATOM 590 C CA . THR A 1 74 ? -1.219 -5.310 12.052 1.00 81.00 74 THR A CA 1
ATOM 591 C C . THR A 1 74 ? -1.983 -4.649 10.911 1.00 81.00 74 THR A C 1
ATOM 593 O O . THR A 1 74 ? -1.620 -3.574 10.431 1.00 81.00 74 THR A O 1
ATOM 596 N N . TYR A 1 75 ? -3.086 -5.269 10.483 1.00 82.88 75 TYR A N 1
ATOM 597 C CA . TYR A 1 75 ? -3.989 -4.635 9.519 1.00 82.88 75 TYR A CA 1
ATOM 598 C C . TYR A 1 75 ? -4.466 -3.265 10.018 1.00 82.88 75 TYR A C 1
ATOM 600 O O . TYR A 1 75 ? -4.482 -2.309 9.249 1.00 82.88 75 TYR A O 1
ATOM 608 N N . ASP A 1 76 ? -4.833 -3.162 11.299 1.00 81.75 76 ASP A N 1
ATOM 609 C CA . ASP A 1 76 ? -5.399 -1.934 11.861 1.00 81.75 76 ASP A CA 1
ATOM 610 C C . ASP A 1 76 ? -4.375 -0.795 11.878 1.00 81.75 76 ASP A C 1
ATOM 612 O O . ASP A 1 76 ? -4.735 0.343 11.577 1.00 81.75 76 ASP A O 1
ATOM 616 N N . SER A 1 77 ? -3.096 -1.097 12.129 1.00 80.62 77 SER A N 1
ATOM 617 C CA . SER A 1 77 ? -2.043 -0.082 12.083 1.00 80.62 77 SER A CA 1
ATOM 618 C C . SER A 1 77 ? -1.778 0.413 10.658 1.00 80.62 77 SER A C 1
ATOM 620 O O . SER A 1 77 ? -1.653 1.616 10.446 1.00 80.62 77 SER A O 1
ATOM 622 N N . ILE A 1 78 ? -1.795 -0.468 9.653 1.00 83.25 78 ILE A N 1
ATOM 623 C CA . ILE A 1 78 ? -1.707 -0.061 8.240 1.00 83.25 78 ILE A CA 1
ATOM 624 C C . ILE A 1 78 ? -2.947 0.745 7.822 1.00 83.25 78 ILE A C 1
ATOM 626 O O . ILE A 1 78 ? -2.825 1.802 7.199 1.00 83.25 78 ILE A O 1
ATOM 630 N N . ALA A 1 79 ? -4.147 0.278 8.178 1.00 84.12 79 ALA A N 1
ATOM 631 C CA . ALA A 1 79 ? -5.398 0.951 7.846 1.00 84.12 79 ALA A CA 1
ATOM 632 C C . ALA A 1 79 ? -5.469 2.344 8.485 1.00 84.12 79 ALA A C 1
ATOM 634 O O . ALA A 1 79 ? -5.960 3.288 7.865 1.00 84.12 79 ALA A O 1
ATOM 635 N N . GLU A 1 80 ? -4.953 2.514 9.702 1.00 81.06 80 GLU A N 1
ATOM 636 C CA . GLU A 1 80 ? -4.817 3.821 10.336 1.00 81.06 80 GLU A CA 1
ATOM 637 C C . GLU A 1 80 ? -3.933 4.768 9.519 1.00 81.06 80 GLU A C 1
ATOM 639 O O . GLU A 1 80 ? -4.384 5.873 9.204 1.00 81.06 80 GLU A O 1
ATOM 644 N N . VAL A 1 81 ? -2.740 4.324 9.114 1.00 81.19 81 VAL A N 1
ATOM 645 C CA . VAL A 1 81 ? -1.812 5.115 8.289 1.00 81.19 81 VAL A CA 1
ATOM 646 C C . VAL A 1 81 ? -2.451 5.530 6.969 1.00 81.19 81 VAL A C 1
ATOM 648 O O . VAL A 1 81 ? -2.407 6.703 6.597 1.00 81.19 81 VAL A O 1
ATOM 651 N N . ILE A 1 82 ? -3.107 4.599 6.279 1.00 84.56 82 ILE A N 1
ATOM 652 C CA . ILE A 1 82 ? -3.768 4.881 5.000 1.00 84.56 82 ILE A CA 1
ATOM 653 C C . ILE A 1 82 ? -4.914 5.884 5.182 1.00 84.56 82 ILE A C 1
ATOM 655 O O . ILE A 1 82 ? -5.047 6.816 4.385 1.00 84.56 82 ILE A O 1
ATOM 659 N N . ASN A 1 83 ? -5.702 5.761 6.253 1.00 81.31 83 ASN A N 1
ATOM 660 C CA . ASN A 1 83 ? -6.797 6.692 6.532 1.00 81.31 83 ASN A CA 1
ATOM 661 C C . ASN A 1 83 ? -6.312 8.113 6.857 1.00 81.31 83 ASN A C 1
ATOM 663 O O . ASN A 1 83 ? -6.993 9.077 6.491 1.00 81.31 83 ASN A O 1
ATOM 667 N N . LEU A 1 84 ? -5.140 8.249 7.484 1.00 79.56 84 LEU A N 1
ATOM 668 C CA . LEU A 1 84 ? -4.491 9.538 7.748 1.00 79.56 84 L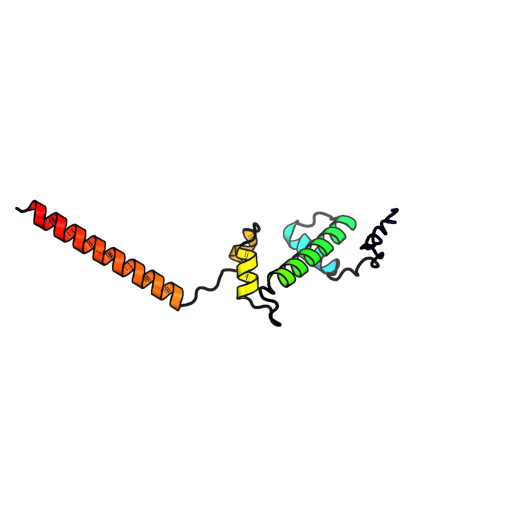EU A CA 1
ATOM 669 C C . LEU A 1 84 ? -3.757 10.105 6.523 1.00 79.56 84 LEU A C 1
ATOM 671 O O . LEU A 1 84 ? -3.495 11.305 6.466 1.00 79.56 84 LEU A O 1
ATOM 675 N N . SER A 1 85 ? -3.447 9.270 5.531 1.00 79.25 85 SER A N 1
ATOM 676 C CA . SER A 1 85 ? -2.771 9.702 4.311 1.00 79.25 85 SER A CA 1
ATOM 677 C C . SER A 1 85 ? -3.667 10.564 3.406 1.00 79.25 85 SER A C 1
ATOM 679 O O . SER A 1 85 ? -4.905 10.522 3.459 1.00 79.25 85 SER A O 1
ATOM 681 N N . GLN A 1 86 ? -3.020 11.323 2.518 1.00 81.62 86 GLN A N 1
ATOM 682 C CA . GLN A 1 86 ? -3.682 12.078 1.448 1.00 81.62 86 GLN A CA 1
ATOM 683 C C . GLN A 1 86 ? -4.105 11.190 0.263 1.00 81.62 86 GLN A C 1
ATOM 685 O O . GLN A 1 86 ? -4.783 11.665 -0.645 1.00 81.62 86 GLN A O 1
ATOM 690 N N . ILE A 1 87 ? -3.742 9.902 0.266 1.00 79.19 87 ILE A N 1
ATOM 691 C CA . ILE A 1 87 ? -4.013 8.976 -0.837 1.00 79.19 87 ILE A CA 1
ATOM 692 C C . ILE A 1 87 ? -5.430 8.420 -0.675 1.00 79.19 87 ILE A C 1
ATOM 694 O O . ILE A 1 87 ? -5.649 7.354 -0.101 1.00 79.19 87 ILE A O 1
ATOM 698 N N . THR A 1 88 ? -6.416 9.173 -1.158 1.00 78.75 88 THR A N 1
ATOM 699 C CA . THR A 1 88 ? -7.843 8.842 -1.027 1.00 78.75 88 THR A CA 1
ATOM 700 C C . THR A 1 88 ? -8.197 7.501 -1.658 1.00 78.75 88 THR A C 1
ATOM 702 O O . THR A 1 88 ? -8.927 6.733 -1.041 1.00 78.75 88 THR A O 1
ATOM 705 N N . THR A 1 89 ? -7.609 7.172 -2.811 1.00 80.81 89 THR A N 1
ATOM 706 C CA . THR A 1 89 ? -7.864 5.919 -3.537 1.00 80.81 89 THR A CA 1
ATOM 707 C C . THR A 1 89 ? -7.598 4.675 -2.692 1.00 80.81 89 THR A C 1
ATOM 709 O O . THR A 1 89 ? -8.282 3.673 -2.848 1.00 80.81 89 THR A O 1
ATOM 712 N N . LEU A 1 90 ? -6.629 4.715 -1.772 1.00 79.62 90 LEU A N 1
ATOM 713 C CA . LEU A 1 90 ? -6.294 3.559 -0.936 1.00 79.62 90 LEU A CA 1
ATOM 714 C C . LEU A 1 90 ? -7.252 3.364 0.245 1.00 79.62 90 LEU A C 1
ATOM 716 O O . LEU A 1 90 ? -7.290 2.272 0.812 1.00 79.62 90 LEU A O 1
ATOM 720 N N . LYS A 1 91 ? -8.039 4.382 0.615 1.00 81.06 91 LYS A N 1
ATOM 721 C CA . LYS A 1 91 ? -8.969 4.302 1.754 1.00 81.06 91 LYS A CA 1
ATOM 722 C C . LYS A 1 91 ? -10.092 3.298 1.503 1.00 81.06 91 LYS A C 1
ATOM 724 O O . LYS A 1 91 ? -10.505 2.617 2.438 1.00 81.06 91 LYS A O 1
ATOM 729 N N . ASP A 1 92 ? -10.501 3.145 0.247 1.00 79.00 92 ASP A N 1
ATOM 730 C CA . ASP A 1 92 ? -11.540 2.194 -0.159 1.00 79.00 92 ASP A CA 1
ATOM 731 C C . ASP A 1 92 ? -11.049 0.738 -0.104 1.00 79.00 92 ASP A C 1
ATOM 733 O O . ASP A 1 92 ? -11.823 -0.174 0.181 1.00 79.00 92 ASP A O 1
ATOM 737 N N . PHE A 1 93 ? -9.747 0.514 -0.317 1.00 77.06 93 PHE A N 1
ATOM 738 C CA . PHE A 1 93 ? -9.128 -0.815 -0.242 1.00 77.06 93 PHE A CA 1
ATOM 739 C C . PHE A 1 93 ? -8.719 -1.209 1.182 1.00 77.06 93 PHE A C 1
ATOM 741 O O . PHE A 1 93 ? -8.642 -2.399 1.487 1.00 77.06 93 PHE A O 1
ATOM 748 N N . PHE A 1 94 ? -8.478 -0.227 2.056 1.00 75.94 94 PHE A N 1
ATOM 749 C CA . PHE A 1 94 ? -8.108 -0.433 3.459 1.00 75.94 94 PHE A CA 1
ATOM 750 C C . PHE A 1 94 ? -9.071 0.292 4.410 1.00 75.94 94 PHE A C 1
ATOM 752 O O . PHE A 1 94 ? -8.669 1.206 5.146 1.00 75.94 94 PHE A O 1
ATOM 759 N N . PRO A 1 95 ? -10.357 -0.107 4.438 1.00 74.25 95 PRO A N 1
ATOM 760 C CA . PRO A 1 95 ? -11.311 0.487 5.357 1.00 74.25 95 PRO A CA 1
ATOM 761 C C . PRO A 1 95 ? -10.902 0.187 6.804 1.00 74.25 95 PRO A C 1
ATOM 763 O O . PRO A 1 95 ? -10.498 -0.935 7.141 1.00 74.25 95 PRO A O 1
ATOM 766 N N . ARG A 1 96 ? -11.038 1.186 7.686 1.00 74.31 96 ARG A N 1
ATOM 767 C CA . ARG A 1 96 ? -10.915 0.972 9.135 1.00 74.31 96 ARG A CA 1
ATOM 768 C C . ARG A 1 96 ? -11.967 -0.046 9.566 1.00 74.31 96 ARG A C 1
ATOM 770 O O . ARG A 1 96 ? -13.160 0.157 9.331 1.00 74.31 96 ARG A O 1
ATOM 777 N N . ARG A 1 97 ? -11.533 -1.125 10.224 1.00 74.94 97 ARG A N 1
ATOM 778 C CA . ARG A 1 97 ? -12.460 -2.086 10.830 1.00 74.94 97 ARG A CA 1
ATOM 779 C C . ARG A 1 97 ? -13.274 -1.365 11.896 1.00 74.94 97 ARG A C 1
ATOM 781 O O . ARG A 1 97 ? -12.726 -0.680 12.759 1.00 74.94 97 ARG A O 1
ATOM 788 N N . GLN A 1 98 ? -14.591 -1.503 11.824 1.00 67.19 98 GLN A N 1
ATOM 789 C CA . GLN A 1 98 ? -15.461 -1.020 12.884 1.00 67.19 98 GLN A CA 1
ATOM 790 C C . GLN A 1 98 ? -15.613 -2.115 13.933 1.00 67.19 98 GLN A C 1
ATOM 792 O O . GLN A 1 98 ? -16.061 -3.220 13.638 1.00 67.19 98 GLN A O 1
ATOM 797 N N . PHE A 1 99 ? -15.221 -1.808 15.165 1.00 68.56 99 PHE A N 1
ATOM 798 C CA . PHE A 1 99 ? -15.442 -2.702 16.292 1.00 68.56 99 PHE A CA 1
ATOM 799 C C . PHE A 1 99 ? -16.900 -2.611 16.738 1.00 68.56 99 PHE A C 1
ATOM 801 O O . PHE A 1 99 ? -17.446 -1.513 16.857 1.00 68.56 99 PHE A O 1
ATOM 808 N N . TYR A 1 100 ? -17.510 -3.759 17.040 1.00 63.03 100 TYR A N 1
ATOM 809 C CA . TYR A 1 100 ? -18.899 -3.841 17.502 1.00 63.03 100 TYR A CA 1
ATOM 810 C C . TYR A 1 100 ? -19.187 -2.886 18.671 1.00 63.03 100 TYR A C 1
ATOM 812 O O . TYR A 1 100 ? -20.214 -2.219 18.675 1.00 63.03 100 TYR A O 1
ATOM 820 N N . GLY A 1 101 ? -18.247 -2.737 19.610 1.00 67.44 101 GLY A N 1
ATOM 821 C CA . GLY A 1 101 ? -18.382 -1.800 20.730 1.00 67.44 101 GLY A CA 1
ATOM 822 C C . GLY A 1 101 ? -18.530 -0.333 20.305 1.00 67.44 101 GLY A C 1
ATOM 823 O O . GLY A 1 101 ? -19.334 0.385 20.889 1.00 67.44 101 GLY A O 1
ATOM 824 N N . HIS A 1 102 ? -17.828 0.111 19.257 1.00 70.62 102 HIS A N 1
ATOM 825 C CA . HIS A 1 102 ? -17.967 1.478 18.735 1.00 70.62 102 HIS A CA 1
ATOM 826 C C . HIS A 1 102 ? -19.303 1.694 18.021 1.00 70.62 102 HIS A C 1
ATOM 828 O O . HIS A 1 102 ? -19.854 2.790 18.070 1.00 70.62 102 HIS A O 1
ATOM 834 N N . ILE A 1 103 ? -19.825 0.658 17.363 1.00 70.69 103 ILE A N 1
ATOM 835 C CA . ILE A 1 103 ? -21.141 0.710 16.721 1.00 70.69 103 ILE A CA 1
ATOM 836 C C . ILE A 1 103 ? -22.229 0.751 17.795 1.00 70.69 103 ILE A C 1
ATOM 838 O O . ILE A 1 103 ? -23.081 1.630 17.759 1.00 70.69 103 ILE A O 1
ATOM 842 N N . ALA A 1 104 ? -22.160 -0.141 18.785 1.00 69.00 104 ALA A N 1
ATOM 843 C CA . ALA A 1 104 ? -23.119 -0.204 19.883 1.00 69.00 104 ALA A CA 1
ATOM 844 C C . ALA A 1 104 ? -23.170 1.106 20.684 1.00 69.00 104 ALA A C 1
ATOM 846 O O . ALA A 1 104 ? -24.256 1.578 21.003 1.00 69.00 104 ALA A O 1
ATOM 847 N N . ALA A 1 105 ? -22.016 1.730 20.948 1.00 76.25 105 ALA A N 1
ATOM 848 C CA . ALA A 1 105 ? -21.957 3.032 21.611 1.00 76.25 105 ALA A CA 1
ATOM 849 C C . ALA A 1 105 ? -22.633 4.138 20.783 1.00 76.25 105 ALA A C 1
ATOM 851 O O . ALA A 1 105 ? -23.457 4.873 21.314 1.00 76.25 105 ALA A O 1
ATOM 852 N N . LYS A 1 106 ? -22.357 4.213 19.473 1.00 79.00 106 LYS A N 1
ATOM 853 C CA . LYS A 1 106 ? -23.001 5.195 18.582 1.00 79.00 106 LYS A CA 1
ATOM 854 C C . LYS A 1 106 ? -24.512 5.003 18.474 1.00 79.00 106 LYS A C 1
ATOM 856 O O . LYS A 1 106 ? -25.242 5.984 18.394 1.00 79.00 106 LYS A O 1
ATOM 861 N N . VAL A 1 107 ? -24.975 3.753 18.451 1.00 79.88 107 VAL A N 1
ATOM 862 C CA . VAL A 1 107 ? -26.410 3.432 18.435 1.00 79.88 107 VAL A CA 1
ATOM 863 C C . VAL A 1 107 ? -27.059 3.865 19.748 1.00 79.88 107 VAL A C 1
ATOM 865 O O . VAL A 1 107 ? -28.064 4.564 19.718 1.00 79.88 107 VAL A O 1
ATOM 868 N N . ALA A 1 108 ? -26.441 3.551 20.889 1.00 80.12 108 ALA A N 1
ATOM 869 C CA . ALA A 1 108 ? -26.940 3.974 22.194 1.00 80.12 108 ALA A CA 1
ATOM 870 C C . ALA A 1 108 ? -26.982 5.509 22.340 1.00 80.12 108 ALA A C 1
ATOM 872 O O . ALA A 1 108 ? -27.946 6.055 22.868 1.00 80.12 108 ALA A O 1
ATOM 873 N N . GLU A 1 109 ? -25.967 6.225 21.846 1.00 83.19 109 GLU A N 1
ATOM 874 C CA . GLU A 1 109 ? -25.952 7.696 21.829 1.00 83.19 109 GLU A CA 1
ATOM 875 C C . GLU A 1 109 ? -27.083 8.281 20.966 1.00 83.19 109 GLU A C 1
ATOM 877 O O . GLU A 1 109 ? -27.724 9.254 21.370 1.00 83.19 109 GLU A O 1
ATOM 882 N N . ALA A 1 110 ? -27.362 7.673 19.808 1.00 81.38 110 ALA A N 1
ATOM 883 C CA . ALA A 1 110 ? -28.455 8.085 18.931 1.00 81.38 110 ALA A CA 1
ATOM 884 C C . ALA A 1 110 ? -29.835 7.852 19.573 1.00 81.38 110 ALA A C 1
ATOM 886 O O . ALA A 1 110 ? -30.687 8.738 19.528 1.00 81.38 110 ALA A O 1
ATOM 887 N N . GLU A 1 111 ? -30.038 6.712 20.241 1.00 83.00 111 GLU A N 1
ATOM 888 C CA . GLU A 1 111 ? -31.286 6.398 20.953 1.00 83.00 111 GLU A CA 1
ATOM 889 C C . GLU A 1 111 ? -31.557 7.383 22.102 1.00 83.00 111 GLU A C 1
ATOM 891 O O . GLU A 1 111 ? -32.691 7.828 22.297 1.00 83.00 111 GLU A O 1
ATOM 896 N N . VAL A 1 112 ? -30.516 7.782 22.843 1.00 83.62 112 VAL A N 1
ATOM 897 C CA . VAL A 1 112 ? -30.640 8.788 23.911 1.00 83.62 112 VAL A CA 1
ATOM 898 C C . VAL A 1 112 ? -31.029 10.157 23.343 1.00 83.62 112 VAL A C 1
ATOM 900 O O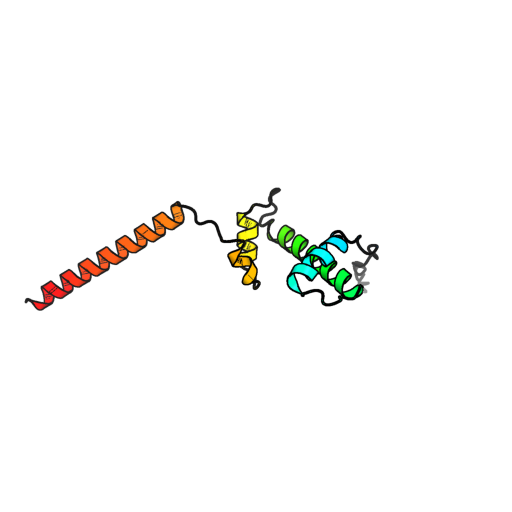 . VAL A 1 112 ? -31.869 10.843 23.927 1.00 83.62 112 VAL A O 1
ATOM 903 N N . GLN A 1 113 ? -30.465 10.559 22.200 1.00 80.44 113 GLN A N 1
ATOM 904 C CA . GLN A 1 113 ? -30.834 11.817 21.540 1.00 80.44 113 GLN A CA 1
ATOM 905 C C . GLN A 1 113 ? -32.274 11.806 21.013 1.00 80.44 113 GLN A C 1
ATOM 907 O O . GLN A 1 113 ? -32.978 12.808 21.143 1.00 80.44 113 GLN A O 1
ATOM 912 N N . GLU A 1 114 ? -32.742 10.689 20.455 1.00 80.31 114 GLU A N 1
ATOM 913 C CA . GLU A 1 114 ? -34.133 10.560 20.008 1.00 80.31 114 GLU A CA 1
ATOM 914 C C . GLU A 1 114 ? -35.124 10.654 21.172 1.00 80.31 114 GLU A C 1
ATOM 916 O O . GLU A 1 114 ? -36.118 11.374 21.067 1.00 80.31 114 GLU A O 1
ATOM 921 N N . GLN A 1 115 ? -34.829 10.012 22.305 1.00 78.69 115 GLN A N 1
ATOM 922 C CA . GLN A 1 115 ? -35.672 10.098 23.502 1.00 78.69 115 GLN A CA 1
ATOM 923 C C . GLN A 1 115 ? -35.727 11.520 24.074 1.00 78.69 115 GLN A C 1
ATOM 925 O O . GLN A 1 115 ? -36.797 11.992 24.454 1.00 78.69 115 GLN A O 1
ATOM 930 N N . GLN A 1 116 ? -34.599 12.236 24.095 1.00 79.50 116 GLN A N 1
ATOM 931 C CA . GLN A 1 116 ? -34.565 13.635 24.539 1.00 79.50 116 GLN A CA 1
ATOM 932 C C . GLN A 1 116 ? -35.371 14.555 23.615 1.00 79.50 116 GLN A C 1
ATOM 934 O O . GLN A 1 116 ? -36.076 15.446 24.093 1.00 79.50 116 GLN A O 1
ATOM 939 N N . ASN A 1 117 ? -35.315 14.322 22.303 1.00 80.88 117 ASN A N 1
ATOM 940 C CA . ASN A 1 117 ? -36.098 15.083 21.333 1.00 80.88 117 ASN A CA 1
ATOM 941 C C . ASN A 1 117 ? -37.601 14.800 21.454 1.00 80.88 117 ASN A C 1
ATOM 943 O O . ASN A 1 117 ? -38.396 15.733 21.354 1.00 80.88 117 ASN A O 1
ATOM 947 N N . GLN A 1 118 ? -38.000 13.550 21.707 1.00 78.31 118 GLN A N 1
ATOM 948 C CA . GLN A 1 118 ? -39.405 13.194 21.940 1.00 78.31 118 GLN A CA 1
ATOM 949 C C . GLN A 1 118 ? -39.945 13.845 23.218 1.00 78.31 118 GLN A C 1
ATOM 951 O O . GLN A 1 118 ? -40.984 14.494 23.169 1.00 78.31 118 GLN A O 1
ATOM 956 N N . GLN A 1 119 ? -39.195 13.800 24.322 1.00 75.75 119 GLN A N 1
ATOM 957 C CA . GLN A 1 119 ? -39.598 14.448 25.577 1.00 75.75 119 GLN A CA 1
ATOM 958 C C . GLN A 1 119 ? -39.710 15.974 25.443 1.00 75.75 119 GLN A C 1
ATOM 960 O O . GLN A 1 119 ? -40.614 16.583 26.008 1.00 75.75 119 GLN A O 1
ATOM 965 N N . GLN A 1 120 ? -38.830 16.615 24.666 1.00 72.25 120 GLN A N 1
ATOM 966 C CA . GLN A 1 120 ? -38.951 18.048 24.376 1.00 72.25 120 GLN A CA 1
ATOM 967 C C . GLN A 1 120 ? -40.147 18.371 23.476 1.00 72.25 120 GLN A C 1
ATOM 969 O O . GLN A 1 120 ? -40.743 19.436 23.620 1.00 72.25 120 GLN A O 1
ATOM 974 N N . GLN A 1 121 ? -40.510 17.491 22.542 1.00 70.19 121 GLN A N 1
ATOM 975 C CA . GLN A 1 121 ? -41.701 17.676 21.711 1.00 70.19 121 GLN A CA 1
ATOM 976 C C . GLN A 1 121 ? -42.985 17.506 22.522 1.00 70.19 121 GLN A C 1
ATOM 978 O O . GLN A 1 121 ? -43.876 18.341 22.395 1.00 70.19 121 GLN A O 1
ATOM 983 N N . GLU A 1 122 ? -43.053 16.494 23.386 1.00 71.12 122 GLU A N 1
ATOM 984 C CA . GLU A 1 122 ? -44.182 16.265 24.294 1.00 71.12 122 GLU A CA 1
ATOM 985 C C . GLU A 1 122 ? -44.353 17.437 25.269 1.00 71.12 122 GLU A C 1
ATOM 987 O O . GLU A 1 122 ? -45.442 17.998 25.371 1.00 71.12 122 GLU A O 1
ATOM 992 N N . HIS A 1 123 ? -43.262 17.911 25.879 1.00 69.31 123 HIS A N 1
ATOM 993 C CA . HIS A 1 123 ? -43.320 19.037 26.811 1.00 69.31 123 HIS A CA 1
ATOM 994 C C . HIS A 1 123 ? -43.702 20.369 26.137 1.00 69.31 123 HIS A C 1
ATOM 996 O O . HIS A 1 123 ? -44.422 21.183 26.713 1.00 69.31 123 HIS A O 1
ATOM 1002 N N . ASN A 1 124 ? -43.274 20.593 24.889 1.00 69.12 124 ASN A N 1
ATOM 1003 C CA . ASN A 1 124 ? -43.708 21.751 24.099 1.00 69.12 124 ASN A CA 1
ATOM 1004 C C . ASN A 1 124 ? -45.167 21.638 23.625 1.00 69.12 124 ASN A C 1
ATOM 1006 O O . ASN A 1 124 ? -45.785 22.661 23.320 1.00 69.12 124 ASN A O 1
ATOM 1010 N N . HIS A 1 125 ? -45.708 20.421 23.521 1.00 62.78 125 HIS A N 1
ATOM 1011 C CA . HIS A 1 125 ? -47.102 20.209 23.151 1.00 62.78 125 HIS A CA 1
ATOM 1012 C C . HIS A 1 125 ? -48.036 20.468 24.339 1.00 62.78 125 HIS A C 1
ATOM 1014 O O . HIS A 1 125 ? -49.042 21.146 24.158 1.00 62.78 125 HIS A O 1
ATOM 1020 N N . GLU A 1 126 ? -47.650 20.041 25.546 1.00 60.69 126 GLU A N 1
ATOM 1021 C CA . GLU A 1 126 ? -48.387 20.305 26.792 1.00 60.69 126 GLU A CA 1
ATOM 1022 C C . GLU A 1 126 ? -48.463 21.803 27.132 1.00 60.69 126 GLU A C 1
ATOM 1024 O O . GLU A 1 126 ? -49.522 22.290 27.510 1.00 60.69 126 GLU A O 1
ATOM 1029 N N . GLN A 1 127 ? -47.389 22.574 26.916 1.00 59.84 127 GLN A N 1
ATOM 1030 C CA . GLN A 1 127 ? -47.390 24.032 27.150 1.00 59.84 127 GLN A CA 1
ATOM 1031 C C . GLN A 1 127 ? -48.220 24.840 26.135 1.00 59.84 127 GLN A C 1
ATOM 1033 O O . GLN A 1 127 ? -48.379 26.049 26.293 1.00 59.84 127 GLN A O 1
ATOM 1038 N N . ARG A 1 128 ? -48.700 24.211 25.056 1.00 58.75 128 ARG A N 1
ATOM 1039 C CA . ARG A 1 128 ? -49.540 24.857 24.034 1.00 58.75 128 ARG A CA 1
ATOM 1040 C C . ARG A 1 128 ? -51.038 24.712 24.293 1.00 58.75 128 ARG A C 1
ATOM 1042 O O . ARG A 1 128 ? -51.801 25.458 23.682 1.00 58.75 128 ARG A O 1
ATOM 1049 N N . ASP A 1 129 ? -51.422 23.760 25.138 1.00 57.12 129 ASP A N 1
ATOM 1050 C CA . ASP A 1 129 ? -52.817 23.430 25.440 1.00 57.12 129 ASP A CA 1
ATOM 1051 C C . ASP A 1 129 ? -53.304 24.039 26.782 1.00 57.12 129 ASP A C 1
ATOM 1053 O O . ASP A 1 129 ? -54.470 23.859 27.141 1.00 57.12 129 ASP A O 1
ATOM 1057 N N . GLU A 1 130 ? -52.447 24.799 27.484 1.00 51.09 130 GLU A N 1
ATOM 1058 C CA . GLU A 1 130 ? -52.784 25.692 28.617 1.00 51.09 130 GLU A CA 1
ATOM 1059 C C . GLU A 1 130 ? -52.974 27.155 28.173 1.00 51.09 130 GLU A C 1
ATOM 1061 O O . GLU A 1 130 ? -53.908 27.811 28.698 1.00 51.09 130 GLU A O 1
#

Secondary structure (DSSP, 8-state):
----------------------SS-HHHHHHHHHHHHTT----HHHHHHHHHHHHHHHHHHHHHHSTT--SS--HHHHHHHHHHSS-HHHHTTSPPPPPHHHHHHHHHHHHHHHHHHHHHHHHHHHTT--

Sequence (130 aa):
MASTSQVPDQISLYEEQEDPDIVVPLDYIIQRTHVVLDDIPIDEESLYTLSKAVEFFTRYLMQVGSINKTSEITYDSIAEVINLSQITTLKDFFPRRQFYGHIAAKVAEAEVQEQQNQQQQEHNHEQRDE

Organism: NCBI:txid860376

Foldseek 3Di:
DDDPDPPDPDPPPDPPPPPPPLPQDLVNLVVVVCVPPVPDDDDPVRSSVVSVVVVVVVVVLVVQQCVPVDPDRDLQSSLVVVVPDPPPVCCVVRPHDDDPVNVVVVVVVVVVVVVVVVVVVVVVVVVVVD